Protein AF-A0A1A8PRM9-F1 (afdb_monomer_lite)

InterPro domains:
  IPR036034 PDZ superfamily [G3DSA:2.30.42.10] (29-68)
  IPR051971 E3 ubiquitin-protein ligase PDZ domain-containing protein [PTHR15545] (7-68)

Secondary structure (DSSP, 8-state):
------------HHHHHHHHHHTTS----PPP-------SSTTS---EEEEE--SS-S---EEEEEE-

Structure (mmCIF, N/CA/C/O backbone):
data_AF-A0A1A8PRM9-F1
#
_entry.id   AF-A0A1A8PRM9-F1
#
loop_
_atom_site.group_PDB
_atom_site.id
_atom_site.type_symbol
_atom_site.label_atom_id
_atom_site.label_alt_id
_atom_site.label_comp_id
_atom_site.label_asym_id
_atom_site.label_entity_id
_atom_site.label_seq_id
_atom_site.pdbx_PDB_ins_code
_atom_site.Cartn_x
_atom_site.Cartn_y
_atom_site.Cartn_z
_atom_site.occupancy
_atom_site.B_iso_or_equiv
_atom_site.auth_seq_id
_atom_site.auth_comp_id
_atom_site.auth_asym_id
_atom_site.auth_atom_id
_atom_site.pdbx_PDB_model_num
ATOM 1 N N . PHE A 1 1 ? -33.208 54.478 -9.637 1.00 49.00 1 PHE A N 1
ATOM 2 C CA . PHE A 1 1 ? -33.809 53.997 -10.892 1.00 49.00 1 PHE A CA 1
ATOM 3 C C . PHE A 1 1 ? -32.978 54.497 -12.063 1.00 49.00 1 PHE A C 1
ATOM 5 O O . PHE A 1 1 ? -33.208 55.602 -12.532 1.00 49.00 1 PHE A O 1
ATOM 12 N N . ASN A 1 2 ? -31.968 53.718 -12.450 1.00 37.09 2 ASN A N 1
ATOM 13 C CA . ASN A 1 2 ? -31.611 53.463 -13.845 1.00 37.09 2 ASN A CA 1
ATOM 14 C C . ASN A 1 2 ? -30.742 52.196 -13.833 1.00 37.09 2 ASN A C 1
ATOM 16 O O . ASN A 1 2 ? -29.611 52.220 -13.356 1.00 37.09 2 ASN A O 1
ATOM 20 N N . GLU A 1 3 ? -31.347 51.075 -14.217 1.00 60.41 3 GLU A N 1
ATOM 21 C CA . GLU A 1 3 ? -30.654 49.830 -14.559 1.00 60.41 3 GLU A CA 1
ATOM 22 C C . GLU A 1 3 ? -29.782 50.064 -15.809 1.00 60.41 3 GLU A C 1
ATOM 24 O O . GLU A 1 3 ? -29.926 51.102 -16.459 1.00 60.41 3 GLU A O 1
ATOM 29 N N . LEU A 1 4 ? -28.914 49.107 -16.162 1.00 49.28 4 LEU A N 1
ATOM 30 C CA . LEU A 1 4 ? -28.910 48.418 -17.470 1.00 49.28 4 LEU A CA 1
ATOM 31 C C . LEU A 1 4 ? -27.545 47.725 -17.711 1.00 49.28 4 LEU A C 1
ATOM 33 O O . LEU A 1 4 ? -26.592 48.336 -18.176 1.00 49.28 4 LEU A O 1
ATOM 37 N N . PHE A 1 5 ? -27.545 46.428 -17.377 1.00 48.06 5 PHE A N 1
ATOM 38 C CA . PHE A 1 5 ? -26.800 45.293 -17.948 1.00 48.06 5 PHE A CA 1
ATOM 39 C C . PHE A 1 5 ? -25.255 45.220 -17.864 1.00 48.06 5 PHE A C 1
ATOM 41 O O . PHE A 1 5 ? -24.566 46.073 -18.414 1.00 48.06 5 PHE A O 1
ATOM 48 N N . PRO A 1 6 ? -24.678 44.145 -17.275 1.00 55.16 6 PRO A N 1
ATOM 49 C CA . PRO A 1 6 ? -23.317 43.747 -17.621 1.00 55.16 6 PRO A CA 1
ATOM 50 C C . PRO A 1 6 ? -23.305 43.280 -19.084 1.00 55.16 6 PRO A C 1
ATOM 52 O O . PRO A 1 6 ? -24.131 42.454 -19.478 1.00 55.16 6 PRO A O 1
ATOM 55 N N . GLU A 1 7 ? -22.401 43.845 -19.885 1.00 53.00 7 GLU A N 1
ATOM 56 C CA . GLU A 1 7 ? -22.127 43.416 -21.261 1.00 53.00 7 GLU A CA 1
ATOM 57 C C . GLU A 1 7 ? -21.973 41.884 -21.316 1.00 53.00 7 GLU A C 1
ATOM 59 O O . GLU A 1 7 ? -21.331 41.307 -20.429 1.00 53.00 7 GLU A O 1
ATOM 64 N N . PRO A 1 8 ? -22.553 41.197 -22.318 1.00 54.75 8 PRO A N 1
ATOM 65 C CA . PRO A 1 8 ? -22.347 39.767 -22.477 1.00 54.75 8 PRO A CA 1
ATOM 66 C C . PRO A 1 8 ? -20.85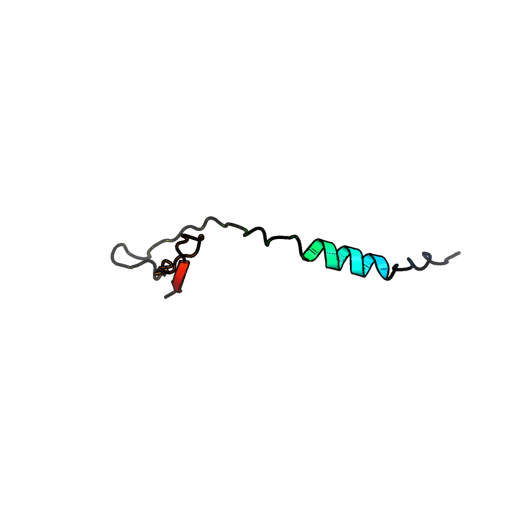2 39.515 -22.683 1.00 54.75 8 PRO A C 1
ATOM 68 O O . PRO A 1 8 ? -20.272 39.935 -23.683 1.00 54.75 8 PRO A O 1
ATOM 71 N N . VAL A 1 9 ? -20.226 38.835 -21.722 1.00 59.16 9 VAL A N 1
ATOM 72 C CA . VAL A 1 9 ? -18.856 38.340 -21.861 1.00 59.16 9 VAL A CA 1
ATOM 73 C C . VAL A 1 9 ? -18.881 37.347 -23.018 1.00 59.16 9 VAL A C 1
ATOM 75 O O . VAL A 1 9 ? -19.433 36.253 -22.901 1.00 59.16 9 VAL A O 1
ATOM 78 N N . TYR A 1 10 ? -18.381 37.777 -24.173 1.00 56.00 10 TYR A N 1
ATOM 79 C CA . TYR A 1 10 ? -18.265 36.938 -25.356 1.00 56.00 10 TYR A CA 1
ATOM 80 C C . TYR A 1 10 ? -17.255 35.836 -25.024 1.00 56.00 10 TYR A C 1
ATOM 82 O O . TYR A 1 10 ? -16.066 36.111 -24.905 1.00 56.00 10 TYR A O 1
ATOM 90 N N . TYR A 1 11 ? -17.733 34.609 -24.817 1.00 59.66 11 TYR A N 1
ATOM 91 C CA . TYR A 1 11 ? -16.859 33.443 -24.724 1.00 59.66 11 TYR A CA 1
ATOM 92 C C . TYR A 1 11 ? -16.216 33.234 -26.098 1.00 59.66 11 TYR A C 1
ATOM 94 O O . TYR A 1 11 ? -16.929 32.957 -27.067 1.00 59.66 11 TYR A O 1
ATOM 102 N N . ASP A 1 12 ? -14.896 33.405 -26.196 1.00 69.50 12 ASP A N 1
ATOM 103 C CA . ASP A 1 12 ? -14.156 33.061 -27.406 1.00 69.50 12 ASP A CA 1
ATOM 104 C C . ASP A 1 12 ? -14.154 31.526 -27.525 1.00 69.50 12 ASP A C 1
ATOM 106 O O . ASP A 1 12 ? -13.722 30.838 -26.597 1.00 69.50 12 ASP A O 1
ATOM 110 N N . PRO A 1 13 ? -14.646 30.936 -28.631 1.00 58.00 13 PRO A N 1
ATOM 111 C CA . PRO A 1 13 ? -14.572 29.492 -28.844 1.00 58.00 13 PRO A CA 1
ATOM 112 C C . PRO A 1 13 ? -13.142 28.946 -28.746 1.00 58.00 13 PRO A C 1
ATOM 114 O O . PRO A 1 13 ? -12.959 27.760 -28.483 1.00 58.00 13 PRO A O 1
ATOM 117 N N . THR A 1 14 ? -12.140 29.801 -28.956 1.00 63.62 14 THR A N 1
ATOM 118 C CA . THR A 1 14 ? -10.717 29.471 -28.853 1.00 63.62 14 THR A CA 1
ATOM 119 C C . THR A 1 14 ? -10.283 29.231 -27.402 1.00 63.62 14 THR A C 1
ATOM 121 O O . THR A 1 14 ? -9.443 28.364 -27.178 1.00 63.62 14 THR A O 1
ATOM 124 N N . ASP A 1 15 ? -10.926 29.867 -26.411 1.00 60.34 15 ASP A N 1
ATOM 125 C CA . ASP A 1 15 ? -10.650 29.634 -24.981 1.00 60.34 15 ASP A CA 1
ATOM 126 C C . ASP A 1 15 ? -10.998 28.194 -24.558 1.00 60.34 15 ASP A C 1
ATOM 128 O O . ASP A 1 15 ? -10.355 27.616 -23.684 1.00 60.34 15 ASP A O 1
ATOM 132 N N . TYR A 1 16 ? -11.991 27.564 -25.203 1.00 58.56 16 TYR A N 1
ATOM 133 C CA . TYR A 1 16 ? -12.323 26.151 -24.972 1.00 58.56 16 TYR A CA 1
ATOM 134 C C . TYR A 1 16 ? -11.217 25.211 -25.476 1.00 58.56 16 TYR A C 1
ATOM 136 O O . TYR A 1 16 ? -10.944 24.183 -24.856 1.00 58.56 16 TYR A O 1
ATOM 144 N N . PHE A 1 17 ? -10.569 25.565 -26.590 1.00 56.97 17 PHE A N 1
ATOM 145 C CA . PHE A 1 17 ? -9.462 24.788 -27.147 1.00 56.97 17 PHE A CA 1
ATOM 146 C C . PHE A 1 17 ? -8.170 24.957 -26.342 1.00 56.97 17 PHE A C 1
ATOM 148 O O . PHE A 1 17 ? -7.427 23.987 -26.224 1.00 56.97 17 PHE A O 1
ATOM 155 N N . ASP A 1 18 ? -7.933 26.131 -25.752 1.00 54.59 18 ASP A N 1
ATOM 156 C CA . ASP A 1 18 ? -6.771 26.383 -24.887 1.00 54.59 18 ASP A CA 1
ATOM 157 C C . ASP A 1 18 ? -6.874 25.579 -23.573 1.00 54.59 18 ASP A C 1
ATOM 159 O O . ASP A 1 18 ? -5.918 24.933 -23.145 1.00 54.59 18 ASP A O 1
ATOM 163 N N . ILE A 1 19 ? -8.081 25.489 -22.993 1.00 52.44 19 ILE A N 1
ATOM 164 C CA . ILE A 1 19 ? -8.371 24.608 -21.845 1.00 52.44 19 ILE A CA 1
ATOM 165 C C . ILE A 1 19 ? -8.197 23.130 -22.228 1.00 52.44 19 ILE A C 1
ATOM 167 O O . ILE A 1 19 ? -7.575 22.367 -21.494 1.00 52.44 19 ILE A O 1
ATOM 171 N N . ALA A 1 20 ? -8.692 22.720 -23.400 1.00 53.00 20 ALA A N 1
ATOM 172 C CA . ALA A 1 20 ? -8.585 21.334 -23.852 1.00 53.00 20 ALA A CA 1
ATOM 173 C C . ALA A 1 20 ? -7.139 20.897 -24.149 1.00 53.00 20 ALA A C 1
ATOM 175 O O . ALA A 1 20 ? -6.848 19.706 -24.078 1.00 53.00 20 ALA A O 1
ATOM 176 N N . GLN A 1 21 ? -6.238 21.828 -24.487 1.00 50.62 21 GLN A N 1
ATOM 177 C CA . GLN A 1 21 ? -4.817 21.539 -24.709 1.00 50.62 21 GLN A CA 1
ATOM 178 C C . GLN A 1 21 ? -4.017 21.492 -23.403 1.00 50.62 21 GLN A C 1
ATOM 180 O O . GLN A 1 21 ? -3.133 20.649 -23.266 1.00 50.62 21 GLN A O 1
ATOM 185 N N . HIS A 1 22 ? -4.362 22.329 -22.421 1.00 51.41 22 HIS A N 1
ATOM 186 C CA . HIS A 1 22 ? -3.699 22.342 -21.114 1.00 51.41 22 HIS A CA 1
ATOM 187 C C . HIS A 1 22 ? -4.035 21.125 -20.233 1.00 51.41 22 HIS A C 1
ATOM 189 O O . HIS A 1 22 ? -3.324 20.847 -19.266 1.00 51.41 22 HIS A O 1
ATOM 195 N N . ASP A 1 23 ? -5.094 20.390 -20.578 1.00 50.09 23 ASP A N 1
ATOM 196 C CA . ASP A 1 23 ? -5.547 19.198 -19.858 1.00 50.09 23 ASP A CA 1
ATOM 197 C C . ASP A 1 23 ? -4.829 17.907 -20.291 1.00 50.09 23 ASP A C 1
ATOM 199 O O . ASP A 1 23 ? -4.935 16.903 -19.594 1.00 50.09 23 ASP A O 1
ATOM 203 N N . VAL A 1 24 ? -4.083 17.917 -21.405 1.00 52.06 24 VAL A N 1
ATOM 204 C CA . VAL A 1 24 ? -3.399 16.717 -21.937 1.00 52.06 24 VAL A CA 1
ATOM 205 C C . VAL A 1 24 ? -1.982 16.547 -21.367 1.00 52.06 24 VAL A C 1
ATOM 207 O O . VAL A 1 24 ? -1.501 15.423 -21.273 1.00 52.06 24 VAL A O 1
ATOM 210 N N . ASP A 1 25 ? -1.343 17.638 -20.928 1.00 48.56 25 ASP A N 1
ATOM 211 C CA . ASP A 1 25 ? -0.009 17.631 -20.293 1.00 48.56 25 ASP A CA 1
ATOM 212 C C . ASP A 1 25 ? -0.060 17.646 -18.755 1.00 48.56 25 ASP A C 1
ATOM 214 O O . ASP A 1 25 ? 0.980 17.607 -18.091 1.00 48.56 25 ASP A O 1
ATOM 218 N N . ARG A 1 26 ? -1.259 17.649 -18.155 1.00 54.81 26 ARG A N 1
ATOM 219 C CA . ARG A 1 26 ? -1.422 17.277 -16.745 1.00 54.81 26 ARG A CA 1
ATOM 220 C C . ARG A 1 26 ? -1.287 15.766 -16.643 1.00 54.81 26 ARG A C 1
ATOM 222 O O . ARG A 1 26 ? -2.269 15.049 -16.539 1.00 54.81 26 ARG A O 1
ATOM 229 N N . HIS A 1 27 ? -0.049 15.300 -16.727 1.00 52.19 27 HIS A N 1
ATOM 230 C CA . HIS A 1 27 ? 0.380 14.021 -16.189 1.00 52.19 27 HIS A CA 1
ATOM 231 C C . HIS A 1 27 ? -0.211 13.924 -14.778 1.00 52.19 27 HIS A C 1
ATOM 233 O O . HIS A 1 27 ? 0.310 14.605 -13.899 1.00 52.19 27 HIS A O 1
ATOM 239 N N . ASP A 1 28 ? -1.343 13.225 -14.610 1.00 59.56 28 ASP A N 1
ATOM 240 C CA . ASP A 1 28 ? -2.145 13.225 -13.382 1.00 59.56 28 ASP A CA 1
ATOM 241 C C . ASP A 1 28 ? -1.207 13.112 -12.177 1.00 59.56 28 ASP A C 1
ATOM 243 O O . ASP A 1 28 ? -0.563 12.082 -11.956 1.00 59.56 28 ASP A O 1
ATOM 247 N N . GLU A 1 29 ? -1.026 14.228 -11.471 1.00 71.81 29 GLU A N 1
ATOM 248 C CA . GLU A 1 29 ? -0.111 14.312 -10.346 1.00 71.81 29 GLU A CA 1
ATOM 249 C C . GLU A 1 29 ? -0.778 13.481 -9.253 1.00 71.81 29 GLU A C 1
ATOM 251 O O . GLU A 1 29 ? -1.772 13.901 -8.666 1.00 71.81 29 GLU A O 1
ATOM 256 N N . LEU A 1 30 ? -0.332 12.232 -9.082 1.00 76.56 30 LEU A N 1
ATOM 257 C CA . LEU A 1 30 ? -0.936 11.325 -8.114 1.00 76.56 30 LEU A CA 1
ATOM 258 C C . LEU A 1 30 ? -0.907 11.993 -6.737 1.00 76.56 30 LEU A C 1
ATOM 260 O O . LEU A 1 30 ? 0.162 12.296 -6.203 1.00 76.56 30 LEU A O 1
ATOM 264 N N . GLU A 1 31 ? -2.086 12.224 -6.167 1.00 85.81 31 GLU A N 1
ATOM 265 C CA . GLU A 1 31 ? -2.209 12.745 -4.813 1.00 85.81 31 GLU A CA 1
ATOM 266 C C . GLU A 1 31 ? -1.969 11.603 -3.820 1.00 85.81 31 GLU A C 1
ATOM 268 O O . GLU A 1 31 ? -2.694 10.607 -3.794 1.00 85.81 31 GLU A O 1
ATOM 273 N N . TYR A 1 32 ? -0.921 11.737 -3.008 1.00 86.75 32 TYR A N 1
ATOM 274 C CA . TYR A 1 32 ? -0.587 10.770 -1.967 1.00 86.75 32 TYR A CA 1
ATOM 275 C C . TYR A 1 32 ? -1.218 11.188 -0.637 1.00 86.75 32 TYR A C 1
ATOM 277 O O . TYR A 1 32 ? -1.029 12.318 -0.185 1.00 86.75 32 TYR A O 1
ATOM 285 N N . GLU A 1 33 ? -1.906 10.256 0.024 1.00 93.19 33 GLU A N 1
ATOM 286 C CA . GLU A 1 33 ? -2.479 10.445 1.359 1.00 93.19 33 GLU A CA 1
ATOM 287 C C . GLU A 1 33 ? -1.860 9.456 2.356 1.00 93.19 33 GLU A C 1
ATOM 289 O O . GLU A 1 33 ? -1.776 8.253 2.100 1.00 93.19 33 GLU A O 1
ATOM 294 N N . GLU A 1 34 ? -1.424 9.964 3.510 1.00 94.94 34 GLU A N 1
ATOM 295 C CA . GLU A 1 34 ? -0.983 9.1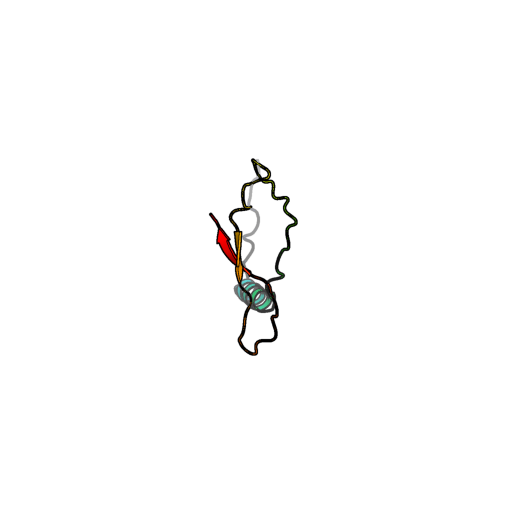32 4.629 1.00 94.94 34 GLU A CA 1
ATOM 296 C C . GLU A 1 34 ? -2.191 8.727 5.481 1.00 94.94 34 GLU A C 1
ATOM 298 O O . GLU A 1 34 ? -2.954 9.577 5.939 1.00 9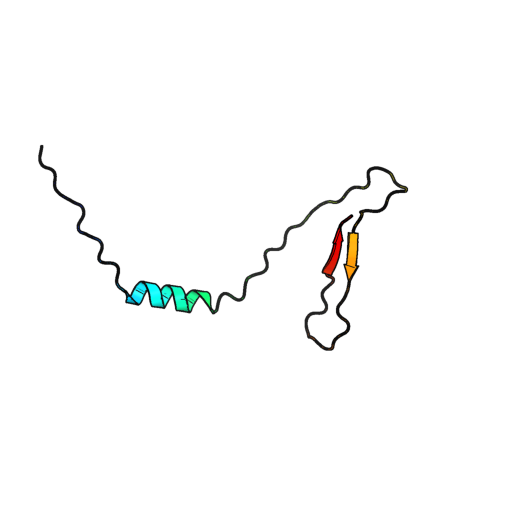4.94 34 GLU A O 1
ATOM 303 N N . VAL A 1 35 ? -2.351 7.422 5.718 1.00 96.25 35 VAL A N 1
ATOM 304 C CA . VAL A 1 35 ? -3.454 6.867 6.512 1.00 96.25 35 VAL A CA 1
ATOM 305 C C . VAL A 1 35 ? -2.937 5.939 7.605 1.00 96.25 35 VAL A C 1
ATOM 307 O O . VAL A 1 35 ? -1.979 5.189 7.416 1.00 96.25 35 VAL A O 1
ATOM 310 N N . GLU A 1 36 ? -3.612 5.939 8.752 1.00 97.00 36 GLU A N 1
ATOM 311 C CA . GLU A 1 36 ? -3.314 5.033 9.860 1.00 97.00 36 GLU A CA 1
ATOM 312 C C . GLU A 1 36 ? -4.296 3.858 9.879 1.00 97.00 36 GLU A C 1
ATOM 314 O O . GLU A 1 36 ? -5.514 4.031 9.807 1.00 97.00 36 GLU A O 1
ATOM 319 N N . LEU A 1 37 ? -3.769 2.643 10.032 1.00 95.62 37 LEU A N 1
ATOM 320 C CA . LEU A 1 37 ? -4.573 1.432 10.160 1.00 95.62 37 LEU A CA 1
ATOM 321 C C . LEU A 1 37 ? -4.392 0.824 11.546 1.00 95.62 37 LEU A C 1
ATOM 323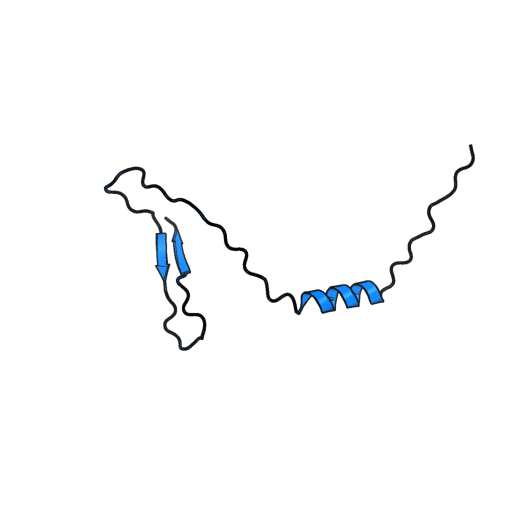 O O . LEU A 1 37 ? -3.275 0.711 12.056 1.00 95.62 37 LEU A O 1
ATOM 327 N N . TYR A 1 38 ? -5.490 0.361 12.138 1.00 95.12 38 TYR A N 1
ATOM 328 C CA . TYR A 1 38 ? -5.472 -0.286 13.444 1.00 95.12 38 TYR A CA 1
ATOM 329 C C . TYR A 1 38 ? -6.158 -1.652 13.387 1.00 95.12 38 TYR A C 1
ATOM 331 O O . TYR A 1 38 ? -7.157 -1.847 12.698 1.00 95.12 38 TYR A O 1
ATOM 339 N N . LYS A 1 39 ? -5.624 -2.604 14.155 1.00 96.19 39 LYS A N 1
ATOM 340 C CA . LYS A 1 39 ? -6.274 -3.895 14.383 1.00 96.19 39 LYS A CA 1
ATOM 341 C C . LYS A 1 39 ? -7.126 -3.833 15.639 1.00 96.19 39 LYS A C 1
ATOM 343 O O . LYS A 1 39 ? -6.612 -3.477 16.699 1.00 96.19 39 LYS A O 1
ATOM 348 N N . SER A 1 40 ? -8.375 -4.287 15.559 1.00 92.19 40 SER A N 1
ATOM 349 C CA . SER A 1 40 ? -9.248 -4.402 16.734 1.00 92.19 40 SER A CA 1
ATOM 350 C C . SER A 1 40 ? -8.670 -5.314 17.817 1.00 92.19 40 SER A C 1
ATOM 352 O O . SER A 1 40 ? -8.825 -5.032 19.006 1.00 92.19 40 SER A O 1
ATOM 354 N N . ARG A 1 41 ? -7.970 -6.390 17.433 1.00 96.75 41 ARG A N 1
ATOM 355 C CA . ARG A 1 41 ? -7.218 -7.257 18.349 1.00 96.75 41 ARG A CA 1
ATOM 356 C C . ARG A 1 41 ? -5.847 -7.596 17.779 1.00 96.75 41 ARG A C 1
ATOM 358 O O . ARG A 1 41 ? -5.641 -7.643 16.572 1.00 96.75 41 ARG A O 1
ATOM 365 N N . GLN A 1 42 ? -4.900 -7.930 18.657 1.00 95.25 42 GLN A N 1
ATOM 366 C CA . GLN A 1 42 ? -3.530 -8.272 18.247 1.00 95.25 42 GLN A CA 1
ATOM 367 C C . GLN A 1 42 ? -3.469 -9.455 17.262 1.00 95.25 42 GLN A C 1
ATOM 369 O O . GLN A 1 42 ? -2.615 -9.461 16.373 1.00 95.25 42 GLN A O 1
ATOM 374 N N . GLN A 1 43 ? -4.382 -10.416 17.426 1.00 97.19 43 GLN A N 1
ATOM 375 C CA . GLN A 1 43 ? -4.487 -11.650 16.639 1.00 97.19 43 GLN A CA 1
ATOM 376 C C . GLN A 1 43 ? -5.039 -11.415 15.227 1.00 97.19 43 GLN A C 1
ATOM 378 O O . GLN A 1 43 ? -4.847 -12.256 14.352 1.00 97.19 43 GLN A O 1
ATOM 383 N N . ASP A 1 44 ? -5.731 -10.293 15.020 1.00 97.31 44 ASP A N 1
ATOM 384 C CA . ASP A 1 44 ? -6.408 -10.006 13.764 1.00 97.31 44 ASP A CA 1
ATOM 385 C C . ASP A 1 44 ? -5.385 -9.624 12.680 1.00 97.31 44 ASP A C 1
ATOM 387 O O . ASP A 1 44 ? -4.202 -9.361 12.940 1.00 97.31 44 ASP A O 1
ATOM 391 N N . LYS A 1 45 ? -5.848 -9.597 11.434 1.00 96.00 45 LYS A N 1
ATOM 392 C CA . LYS A 1 45 ? -5.111 -9.039 10.295 1.00 96.00 45 LYS A CA 1
ATOM 393 C C . LYS A 1 45 ? -5.705 -7.676 9.942 1.00 96.00 45 LYS A C 1
ATOM 395 O O . LYS A 1 45 ? -6.825 -7.381 10.334 1.00 96.00 45 LYS A O 1
ATOM 400 N N . LEU A 1 46 ? -4.962 -6.866 9.189 1.00 96.12 46 LEU A N 1
ATOM 401 C CA . LEU A 1 46 ? -5.448 -5.569 8.700 1.00 96.12 46 LEU A CA 1
ATOM 402 C C . LEU A 1 46 ? -6.481 -5.681 7.566 1.00 96.12 46 LEU A C 1
ATOM 404 O O . LEU A 1 46 ? -7.050 -4.671 7.185 1.00 96.12 46 LEU A O 1
ATOM 408 N N . GLY A 1 47 ? -6.697 -6.875 7.008 1.00 95.81 47 GLY A N 1
ATOM 409 C CA . GLY A 1 47 ? -7.656 -7.078 5.915 1.00 95.81 47 GLY A CA 1
ATOM 410 C C . GLY A 1 47 ? -7.153 -6.665 4.527 1.00 95.81 47 GLY A C 1
ATOM 411 O O . GLY A 1 47 ? -7.901 -6.777 3.567 1.00 95.81 47 GLY A O 1
ATOM 412 N N . LEU A 1 48 ? -5.892 -6.245 4.388 1.00 96.88 48 LEU A N 1
ATOM 413 C CA . LEU A 1 48 ? -5.309 -5.857 3.100 1.00 96.88 48 LEU A CA 1
ATOM 414 C C . LEU A 1 48 ? -4.483 -6.987 2.479 1.00 96.88 48 LEU A C 1
ATOM 416 O O . LEU A 1 48 ? -3.609 -7.558 3.138 1.00 96.88 48 LEU A O 1
ATOM 420 N N . THR A 1 49 ? -4.713 -7.242 1.193 1.00 96.94 49 THR A N 1
ATOM 421 C CA . THR A 1 49 ? -3.841 -8.069 0.351 1.00 96.94 49 THR A CA 1
ATOM 422 C C . THR A 1 49 ? -3.120 -7.166 -0.639 1.00 96.94 49 THR A C 1
ATOM 424 O O . THR A 1 49 ? -3.758 -6.385 -1.342 1.00 96.94 49 THR A O 1
ATOM 427 N N . VAL A 1 50 ? -1.793 -7.275 -0.702 1.00 95.50 50 VAL A N 1
ATOM 428 C CA . VAL A 1 50 ? -0.955 -6.473 -1.602 1.00 95.50 50 VAL A CA 1
ATOM 429 C C . VAL A 1 50 ? -0.371 -7.320 -2.726 1.00 95.50 50 VAL A C 1
ATOM 431 O O . VAL A 1 50 ? -0.048 -8.493 -2.532 1.00 95.50 50 VAL A O 1
ATOM 434 N N . CYS A 1 51 ? -0.222 -6.701 -3.889 1.00 93.25 51 CYS A N 1
ATOM 435 C CA . CYS A 1 51 ? 0.337 -7.282 -5.099 1.00 93.25 51 CYS A CA 1
ATOM 436 C C . CYS A 1 51 ? 1.490 -6.410 -5.597 1.00 93.25 51 CYS A C 1
ATOM 438 O O . CYS A 1 51 ? 1.509 -5.201 -5.380 1.00 93.25 51 CYS A O 1
ATOM 440 N N . TYR A 1 52 ? 2.432 -7.026 -6.297 1.00 91.94 52 TYR A N 1
ATOM 441 C CA . TYR A 1 52 ? 3.480 -6.322 -7.023 1.00 91.94 52 TYR A CA 1
ATOM 442 C C . TYR A 1 52 ? 3.464 -6.784 -8.477 1.00 91.94 52 TYR A C 1
ATOM 444 O O . TYR A 1 52 ? 3.049 -7.907 -8.787 1.00 91.94 52 TYR A O 1
ATOM 452 N N . ARG A 1 53 ? 3.883 -5.891 -9.366 1.00 87.19 53 ARG A N 1
ATOM 453 C CA . ARG A 1 53 ? 4.009 -6.173 -10.793 1.00 87.19 53 ARG A CA 1
ATOM 454 C C . ARG A 1 53 ? 5.220 -7.073 -11.038 1.00 87.19 53 ARG A C 1
ATOM 456 O O . ARG A 1 53 ? 6.231 -6.977 -10.348 1.00 87.19 53 ARG A O 1
ATOM 463 N N . THR A 1 54 ? 5.075 -8.012 -11.967 1.00 88.25 54 THR A N 1
ATOM 464 C CA . THR A 1 54 ? 6.142 -8.962 -12.351 1.00 88.25 54 THR A CA 1
ATOM 465 C C . THR A 1 54 ? 6.481 -8.885 -13.834 1.00 88.25 54 THR A C 1
ATOM 467 O O . THR A 1 54 ? 7.310 -9.657 -14.309 1.00 88.25 54 THR A O 1
ATOM 470 N N . ASP A 1 55 ? 5.822 -7.987 -14.561 1.00 85.00 55 ASP A N 1
ATOM 471 C CA . ASP A 1 55 ? 6.189 -7.616 -15.918 1.00 85.00 55 ASP A CA 1
ATOM 472 C C . ASP A 1 55 ? 7.355 -6.616 -15.905 1.00 85.00 55 ASP A C 1
ATOM 474 O O . ASP A 1 55 ? 7.712 -6.060 -14.869 1.00 85.00 55 ASP A O 1
ATOM 478 N N . ASP A 1 56 ? 7.979 -6.424 -17.067 1.00 78.88 56 ASP A N 1
ATOM 479 C CA . ASP A 1 56 ? 9.185 -5.601 -17.237 1.00 78.88 56 ASP A CA 1
ATOM 480 C C . ASP A 1 56 ? 8.879 -4.088 -17.330 1.00 78.88 56 ASP A C 1
ATOM 482 O O . ASP A 1 56 ? 9.604 -3.342 -17.991 1.00 78.88 56 ASP A O 1
ATOM 486 N N . GLU A 1 57 ? 7.782 -3.621 -16.730 1.00 83.50 57 GLU A N 1
ATOM 487 C CA . GLU A 1 57 ? 7.455 -2.193 -16.710 1.00 83.50 57 GLU A CA 1
ATOM 488 C C . GLU A 1 57 ? 8.263 -1.427 -15.649 1.00 83.50 57 GLU A C 1
ATOM 490 O O . GLU A 1 57 ? 8.694 -1.984 -14.640 1.00 83.50 57 GLU A O 1
ATOM 49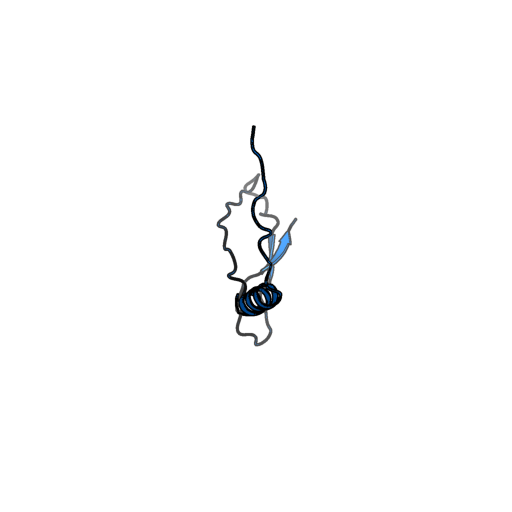5 N N . GLU A 1 58 ? 8.492 -0.130 -15.887 1.00 73.19 58 GLU A N 1
ATOM 496 C CA . GLU A 1 58 ? 9.335 0.710 -15.019 1.00 73.19 58 GLU A CA 1
ATOM 497 C C . GLU A 1 58 ? 8.713 0.985 -13.639 1.00 73.19 58 GLU A C 1
ATOM 499 O O . GLU A 1 58 ? 9.442 1.293 -12.692 1.00 73.19 58 GLU A O 1
ATOM 504 N N . ASP A 1 59 ? 7.390 0.859 -13.494 1.00 80.88 59 ASP A N 1
ATOM 505 C CA . ASP A 1 59 ? 6.709 1.091 -12.220 1.00 80.88 59 ASP A CA 1
ATOM 506 C C . ASP A 1 59 ? 6.800 -0.140 -11.298 1.00 80.88 59 ASP A C 1
ATOM 508 O O . ASP A 1 59 ? 6.050 -1.112 -11.417 1.00 80.88 59 ASP A O 1
ATOM 512 N N . LEU A 1 60 ? 7.741 -0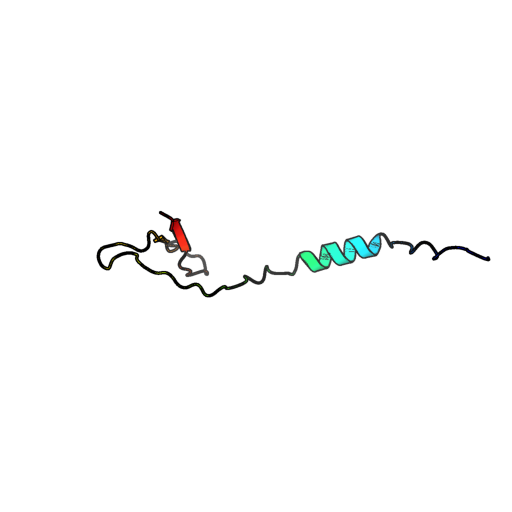.087 -10.350 1.00 79.19 60 LEU A N 1
ATOM 513 C CA . LEU A 1 60 ? 7.998 -1.122 -9.337 1.00 79.19 60 LEU A CA 1
ATOM 514 C C . LEU A 1 60 ? 7.124 -0.960 -8.073 1.00 79.19 60 LEU A C 1
ATOM 516 O O . LEU A 1 60 ? 7.557 -1.276 -6.960 1.00 79.19 60 LEU A O 1
ATOM 520 N N . GLY A 1 61 ? 5.902 -0.447 -8.229 1.00 87.31 61 GLY A N 1
ATOM 521 C CA . GLY A 1 61 ? 4.972 -0.172 -7.138 1.00 87.31 61 GLY A CA 1
ATOM 522 C C . GLY A 1 61 ? 4.443 -1.413 -6.401 1.00 87.31 61 GLY A C 1
ATOM 523 O O . GLY A 1 61 ? 4.400 -2.533 -6.919 1.00 87.31 61 GLY A O 1
ATOM 524 N N . ILE A 1 62 ? 3.996 -1.195 -5.160 1.00 92.06 62 ILE A N 1
ATOM 525 C CA . ILE A 1 62 ? 3.157 -2.139 -4.411 1.00 92.06 62 ILE A CA 1
ATOM 526 C C . ILE A 1 62 ? 1.725 -1.623 -4.477 1.00 92.06 62 ILE A C 1
ATOM 528 O O . ILE A 1 62 ? 1.453 -0.487 -4.094 1.00 92.06 62 ILE A O 1
ATOM 532 N N . TYR A 1 63 ? 0.805 -2.479 -4.904 1.00 92.12 63 TYR A N 1
ATOM 533 C CA . TYR A 1 63 ? -0.598 -2.135 -5.097 1.00 92.12 63 TYR A CA 1
ATOM 534 C C . TYR A 1 63 ? -1.473 -2.931 -4.136 1.00 92.12 63 TYR A C 1
ATOM 536 O O . TYR A 1 63 ? -1.153 -4.061 -3.763 1.00 92.12 63 TYR A O 1
ATOM 544 N N . VAL A 1 64 ? -2.612 -2.366 -3.751 1.00 94.31 64 VAL A N 1
ATOM 545 C CA . VAL A 1 64 ? -3.628 -3.096 -2.988 1.00 94.31 64 VAL A CA 1
ATOM 546 C C . VAL A 1 64 ? -4.454 -3.929 -3.965 1.00 94.31 64 VAL A C 1
ATOM 548 O O . VAL A 1 64 ? -5.122 -3.383 -4.838 1.00 94.31 64 VAL A O 1
ATOM 551 N N . GLY A 1 65 ? -4.388 -5.253 -3.833 1.00 93.44 65 GLY A N 1
ATOM 552 C CA . GLY A 1 65 ? -5.153 -6.187 -4.661 1.00 93.44 65 GLY A CA 1
ATOM 553 C C . GLY A 1 65 ? -6.550 -6.482 -4.113 1.00 93.44 65 GLY A C 1
ATOM 554 O O . GLY A 1 65 ? -7.474 -6.695 -4.890 1.00 93.44 65 GLY A O 1
ATOM 555 N N . GLU A 1 66 ? -6.717 -6.492 -2.786 1.00 96.44 66 GLU A N 1
ATOM 556 C CA . GLU A 1 66 ? -8.001 -6.762 -2.123 1.00 96.44 66 GLU A CA 1
ATOM 557 C C . GLU A 1 66 ? -8.080 -6.075 -0.749 1.00 96.44 66 GLU A C 1
ATOM 559 O O . GLU A 1 66 ? -7.071 -5.966 -0.043 1.00 96.44 66 GLU A O 1
ATOM 564 N N . VAL A 1 67 ? -9.293 -5.659 -0.366 1.00 95.38 67 VAL A N 1
ATOM 565 C CA . VAL A 1 67 ? -9.651 -5.105 0.951 1.00 95.38 67 VAL A CA 1
ATOM 566 C C . VAL A 1 67 ? -10.797 -5.940 1.538 1.00 95.38 67 VAL A C 1
ATOM 568 O O . VAL A 1 67 ? -11.827 -6.090 0.881 1.00 95.38 67 VAL A O 1
ATOM 571 N N . ASN A 1 68 ? -10.615 -6.472 2.753 1.00 88.19 68 ASN A N 1
ATOM 572 C CA . ASN A 1 68 ? -11.554 -7.358 3.462 1.00 88.19 68 ASN A CA 1
ATOM 573 C C . ASN A 1 68 ? -12.108 -6.756 4.752 1.00 88.19 68 ASN A C 1
ATOM 575 O O . ASN A 1 68 ? -11.317 -6.123 5.488 1.00 88.19 68 ASN A O 1
#

Sequence (68 aa):
FNELFPEPVYYDPTDYFDIAQHDVDRHDELEYEEVELYKSRQQDKLGLTVCYRTDDEEDLGIYVGEVN

Organism: NCBI:txid704102

Radius of gyration: 25.21 Å; chains: 1; bounding box: 43×66×47 Å

pLDDT: mean 75.79, std 18.94, range [37.09, 97.31]

Foldseek 3Di:
DDDDDDDPPPDDPVVVVVVVVVVVPCPPPDDDDDDDFDDPDPPDDSQWDWDFDPDPDPDRDIHTPGGD